Protein AF-A0A369XWG1-F1 (afdb_monomer_lite)

pLDDT: mean 73.15, std 18.39, range [36.03, 94.81]

Secondary structure (DSSP, 8-state):
--HHHHHHHHHHHHHHTT------------TTHHHHHHHHHHHHHHHHHHHHTT---EEEEETTEEEEE-TT-TT--TTSEEEEHHHHHHTTPEEPHHHHHGGG---

Structure (mmCIF, N/CA/C/O backbone):
data_AF-A0A369XWG1-F1
#
_entry.id   AF-A0A369XWG1-F1
#
loop_
_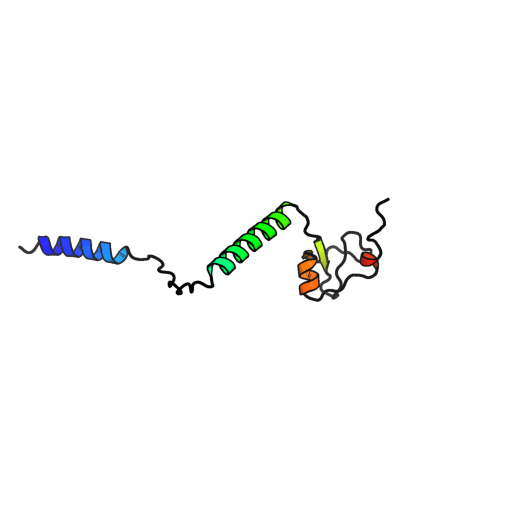atom_site.group_PDB
_atom_site.id
_atom_site.type_symbol
_atom_site.label_atom_id
_atom_site.label_alt_id
_atom_site.label_comp_id
_atom_site.label_asym_id
_atom_site.label_entity_id
_atom_site.label_seq_id
_atom_site.pdbx_PDB_ins_code
_atom_site.Cartn_x
_atom_site.Cartn_y
_atom_site.Cartn_z
_atom_site.occupancy
_atom_site.B_iso_or_equiv
_atom_site.auth_seq_id
_atom_site.auth_comp_id
_atom_site.auth_asym_id
_atom_site.auth_atom_id
_atom_site.pdbx_PDB_model_num
ATOM 1 N N . MET A 1 1 ? -21.267 61.486 47.392 1.00 60.47 1 MET A N 1
ATOM 2 C CA . MET A 1 1 ? -21.516 60.089 46.968 1.00 60.47 1 MET A CA 1
ATOM 3 C C . MET A 1 1 ? -21.301 59.917 45.457 1.00 60.47 1 MET A C 1
ATOM 5 O O . MET A 1 1 ? -22.227 59.562 44.748 1.00 60.47 1 MET A O 1
ATOM 9 N N . ILE A 1 2 ? -20.093 60.195 44.947 1.00 53.34 2 ILE A N 1
ATOM 10 C CA . ILE A 1 2 ? -19.758 60.097 43.503 1.00 53.34 2 ILE A CA 1
ATOM 11 C C . ILE A 1 2 ? -18.543 59.174 43.268 1.00 53.34 2 ILE A C 1
ATOM 13 O O . ILE A 1 2 ? -18.482 58.482 42.260 1.00 53.34 2 ILE A O 1
ATOM 17 N N . GLY A 1 3 ? -17.627 59.049 44.240 1.00 48.44 3 GLY A N 1
ATOM 18 C CA . GLY A 1 3 ? -16.430 58.198 44.118 1.00 48.44 3 GLY A CA 1
ATOM 19 C C . GLY A 1 3 ? -16.670 56.681 44.161 1.00 48.44 3 GLY A C 1
ATOM 20 O O . GLY A 1 3 ? -15.868 55.926 43.625 1.00 48.44 3 GLY A O 1
ATOM 21 N N . ILE A 1 4 ? -17.783 56.217 44.741 1.00 53.03 4 ILE A N 1
ATOM 22 C CA . ILE A 1 4 ? -18.102 54.777 44.820 1.00 53.03 4 ILE A CA 1
ATOM 23 C C . ILE A 1 4 ? -18.544 54.240 43.447 1.00 53.03 4 ILE A C 1
ATOM 25 O O . ILE A 1 4 ? -18.201 53.120 43.079 1.00 53.03 4 ILE A O 1
ATOM 29 N N . PHE A 1 5 ? -19.219 55.066 42.639 1.00 53.78 5 PHE A N 1
ATOM 30 C CA . PHE A 1 5 ? -19.683 54.680 41.304 1.00 53.78 5 PHE A CA 1
ATOM 31 C C . PHE A 1 5 ? -18.534 54.491 40.299 1.00 53.78 5 PHE A C 1
ATOM 33 O O . PHE A 1 5 ? -18.628 53.628 39.430 1.00 53.78 5 PHE A O 1
ATOM 40 N N . LEU A 1 6 ? -17.422 55.225 40.450 1.00 56.50 6 LEU A N 1
ATOM 41 C CA . LEU A 1 6 ? -16.242 55.071 39.588 1.00 56.50 6 LEU A CA 1
ATOM 42 C C . LEU A 1 6 ? -15.490 53.758 39.847 1.00 56.50 6 LEU A C 1
ATOM 44 O O . LEU A 1 6 ? -15.042 53.120 38.898 1.00 56.50 6 LEU A O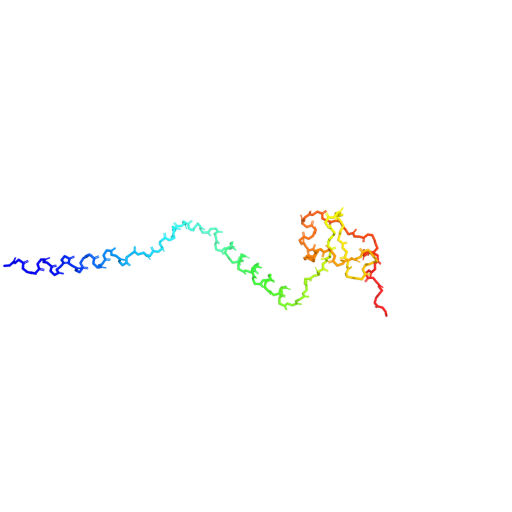 1
ATOM 48 N N . LEU A 1 7 ? -15.406 53.306 41.103 1.00 56.78 7 LEU A N 1
ATOM 49 C CA . LEU A 1 7 ? -14.774 52.024 41.439 1.00 56.78 7 LEU A CA 1
ATOM 50 C C . LEU A 1 7 ? -15.613 50.829 40.970 1.00 56.78 7 LEU A C 1
ATOM 52 O O . LEU A 1 7 ? -15.062 49.866 40.443 1.00 56.78 7 LEU A O 1
ATOM 56 N N . ILE A 1 8 ? -16.943 50.917 41.082 1.00 59.09 8 ILE A N 1
ATOM 57 C CA . ILE A 1 8 ? -17.855 49.894 40.547 1.00 59.09 8 ILE A CA 1
ATOM 58 C C . ILE A 1 8 ? -17.719 49.812 39.018 1.00 59.09 8 ILE A C 1
ATOM 60 O O . ILE A 1 8 ? -17.622 48.715 38.472 1.00 59.09 8 ILE A O 1
ATOM 64 N N . GLY A 1 9 ? -17.626 50.958 38.333 1.00 57.47 9 GLY A N 1
ATOM 65 C CA . GLY A 1 9 ? -17.425 51.013 36.882 1.00 57.47 9 GLY A CA 1
ATOM 66 C C . GLY A 1 9 ? -16.158 50.291 36.411 1.00 57.47 9 GLY A C 1
ATOM 67 O O . GLY A 1 9 ? -16.216 49.508 35.466 1.00 57.47 9 GLY A O 1
ATOM 68 N N . VAL A 1 10 ? -15.024 50.480 37.096 1.00 60.41 10 VAL A N 1
ATOM 69 C CA . VAL A 1 10 ? -13.747 49.833 36.728 1.00 60.41 10 VAL A CA 1
ATOM 70 C C . VAL A 1 10 ? -13.786 48.315 36.955 1.00 60.41 10 VAL A C 1
ATOM 72 O O . VAL A 1 10 ? -13.262 47.560 36.136 1.00 60.41 10 VAL A O 1
ATOM 75 N N . VAL A 1 11 ? -14.458 47.845 38.012 1.00 59.75 11 VAL A N 1
ATOM 76 C CA . VAL A 1 11 ? -14.626 46.403 38.277 1.00 59.75 11 VAL A CA 1
ATOM 77 C C . VAL A 1 11 ? -15.528 45.746 37.229 1.00 59.75 11 VAL A C 1
ATOM 79 O O . VAL A 1 11 ? -15.212 44.653 36.763 1.00 59.75 11 VAL A O 1
ATOM 82 N N . VAL A 1 12 ? -16.599 46.420 36.792 1.00 60.06 12 VAL A N 1
ATOM 83 C CA . VAL A 1 12 ? -17.483 45.923 35.722 1.00 60.06 12 VAL A CA 1
ATOM 84 C C . VAL A 1 12 ? -16.744 45.852 34.382 1.00 60.06 12 VAL A C 1
ATOM 86 O O . VAL A 1 12 ? -16.845 44.843 33.690 1.00 60.06 12 VAL A O 1
ATOM 89 N N . VAL A 1 13 ? -15.935 46.858 34.032 1.00 60.00 13 VAL A N 1
ATOM 90 C CA . VAL A 1 13 ? -15.131 46.844 32.792 1.00 60.00 13 VAL A CA 1
ATOM 91 C C . VAL A 1 13 ? -14.092 45.712 32.798 1.00 60.00 13 VAL A C 1
ATOM 93 O O . VAL A 1 13 ? -13.923 45.032 31.788 1.00 60.00 13 VAL A O 1
ATOM 96 N N . LEU A 1 14 ? -13.444 45.445 33.938 1.00 58.56 14 LEU A N 1
ATOM 97 C CA . LEU A 1 14 ? -12.526 44.307 34.080 1.00 58.56 14 LEU A CA 1
ATOM 98 C C . LEU A 1 14 ? -13.250 42.951 34.020 1.00 58.56 14 LEU A C 1
ATOM 100 O O . LEU A 1 14 ? -12.690 41.983 33.503 1.00 58.56 14 LEU A O 1
ATOM 104 N N . PHE A 1 15 ? -14.490 42.879 34.512 1.00 59.59 15 PHE A N 1
ATOM 105 C CA . PHE A 1 15 ? -15.319 41.675 34.445 1.00 59.59 15 PHE A CA 1
ATOM 106 C C . PHE A 1 15 ? -15.772 41.368 33.005 1.00 59.59 15 PHE A C 1
ATOM 108 O O . PHE A 1 15 ? -15.739 40.210 32.594 1.00 59.59 15 PHE A O 1
ATOM 115 N N . LEU A 1 16 ? -16.088 42.392 32.199 1.00 59.91 16 LEU A N 1
ATOM 116 C CA . LEU A 1 16 ? -16.504 42.230 30.796 1.00 59.91 16 LEU A CA 1
ATOM 117 C C . LEU A 1 16 ? -15.374 41.791 29.849 1.00 59.91 16 LEU A C 1
ATOM 119 O O . LEU A 1 16 ? -15.646 41.161 28.832 1.00 59.91 16 LEU A O 1
ATOM 123 N N . LEU A 1 17 ? -14.104 42.057 30.174 1.00 55.53 17 LEU A N 1
ATOM 124 C CA . LEU A 1 17 ? -12.968 41.553 29.385 1.00 55.53 17 LEU A CA 1
ATOM 125 C C . LEU A 1 17 ? -12.603 40.089 29.708 1.00 55.53 17 LEU A C 1
ATOM 127 O O . LEU A 1 17 ? -11.775 39.495 29.017 1.00 55.53 17 LEU A O 1
ATOM 131 N N . LYS A 1 18 ? -13.191 39.486 30.755 1.00 50.53 18 LYS A N 1
ATOM 132 C CA . LYS A 1 18 ? -12.827 38.144 31.248 1.00 50.53 18 LYS A CA 1
ATOM 133 C C . LYS A 1 18 ? -13.617 36.998 30.596 1.00 50.53 18 LYS A C 1
ATOM 135 O O . LYS A 1 18 ? -13.310 35.837 30.863 1.00 50.53 18 LYS A O 1
ATOM 140 N N . GLU A 1 19 ? -14.572 37.269 29.708 1.00 50.81 19 GLU A N 1
ATOM 141 C CA . GLU A 1 19 ? -15.334 36.226 29.005 1.00 50.81 19 GLU A CA 1
ATOM 142 C C . GLU A 1 19 ? -14.925 36.073 27.531 1.00 50.81 19 GLU A C 1
ATOM 144 O O . GLU A 1 19 ? -15.695 36.316 26.612 1.00 50.81 19 GLU A O 1
ATOM 149 N N . SER A 1 20 ? -13.718 35.549 27.306 1.00 45.03 20 SER A N 1
ATOM 150 C CA . SER A 1 20 ? -13.450 34.687 26.147 1.00 45.03 20 SER A CA 1
ATOM 151 C C . SER A 1 20 ? -13.402 33.243 26.644 1.00 45.03 20 SER A C 1
ATOM 153 O O . SER A 1 20 ? -12.358 32.596 26.711 1.00 45.03 20 SER A O 1
ATOM 155 N N . LYS A 1 21 ? -14.553 32.748 27.111 1.00 37.41 21 LYS A N 1
ATOM 156 C CA . LYS A 1 21 ? -14.793 31.308 27.144 1.00 37.41 21 LYS A CA 1
ATOM 157 C C . LYS A 1 21 ? -15.348 30.951 25.779 1.00 37.41 21 LYS A C 1
ATOM 159 O O . LYS A 1 21 ? -16.449 31.368 25.433 1.00 37.41 21 LYS A O 1
ATOM 164 N N . THR A 1 22 ? -14.580 30.164 25.041 1.00 47.81 22 THR A N 1
ATOM 165 C CA . THR A 1 22 ? -15.059 29.323 23.949 1.00 47.81 22 THR A CA 1
ATOM 166 C C . THR A 1 22 ? -16.276 28.537 24.440 1.00 47.81 22 THR A C 1
ATOM 168 O O . THR A 1 22 ? -16.154 27.502 25.095 1.00 47.81 22 THR A O 1
ATOM 171 N N . LYS A 1 23 ? -17.469 29.073 24.186 1.00 38.59 23 LYS A N 1
ATOM 172 C CA . LYS A 1 23 ? -18.705 28.301 24.170 1.00 38.59 23 LYS A CA 1
ATOM 173 C C . LYS A 1 23 ? -18.789 27.727 22.765 1.00 38.59 23 LYS A C 1
ATOM 175 O O . LYS A 1 23 ? -19.456 28.275 21.892 1.00 38.59 23 LYS A O 1
ATOM 180 N N . ASP A 1 24 ? -18.014 26.662 22.562 1.00 43.78 24 ASP A N 1
ATOM 181 C CA . ASP A 1 24 ? -18.322 25.672 21.542 1.00 43.78 24 ASP A CA 1
ATOM 182 C C . ASP A 1 24 ? -19.805 25.340 21.688 1.00 43.78 24 ASP A C 1
ATOM 184 O O . ASP A 1 24 ? -20.290 25.037 22.783 1.00 43.78 24 ASP A O 1
ATOM 188 N N . SER A 1 25 ? -20.539 25.542 20.600 1.00 41.31 25 SER A N 1
ATOM 189 C CA . SER A 1 25 ? -21.978 25.352 20.564 1.00 41.31 25 SER A CA 1
ATOM 190 C C . SER A 1 25 ? -22.295 23.912 20.941 1.00 41.31 25 SER A C 1
ATOM 192 O O . SER A 1 25 ? -21.819 22.962 20.327 1.00 41.31 25 SER A O 1
ATOM 194 N N . HIS A 1 26 ? -23.081 23.792 22.002 1.00 36.03 26 HIS A N 1
ATOM 195 C CA . HIS A 1 26 ? -23.717 22.576 22.461 1.00 36.03 26 HIS A CA 1
ATOM 196 C C . HIS A 1 26 ? -24.701 22.124 21.371 1.00 36.03 26 HIS A C 1
ATOM 198 O O . HIS A 1 26 ? -25.822 22.624 21.294 1.00 36.03 26 HIS A O 1
ATOM 204 N N . GLU A 1 27 ? -24.244 21.241 20.482 1.00 42.03 27 GLU A N 1
ATOM 205 C CA . GLU A 1 27 ? -25.110 20.425 19.633 1.00 42.03 27 GLU A CA 1
ATOM 206 C C . GLU A 1 27 ? -25.783 19.394 20.545 1.00 42.03 27 GLU A C 1
ATOM 208 O O . GLU A 1 27 ? -25.118 18.677 21.296 1.00 42.03 27 GLU A O 1
ATOM 213 N N . ILE A 1 28 ? -27.115 19.432 20.551 1.00 42.03 28 ILE A N 1
ATOM 214 C CA . ILE A 1 28 ? -27.994 18.578 21.345 1.00 42.03 28 ILE A CA 1
ATOM 215 C C . ILE A 1 28 ? -27.678 17.125 20.995 1.00 42.03 28 ILE A C 1
ATOM 217 O O . ILE A 1 28 ? -27.791 16.722 19.842 1.00 42.03 28 ILE A O 1
ATOM 221 N N . ILE A 1 29 ? -27.232 16.377 22.000 1.00 47.66 29 ILE A N 1
ATOM 222 C CA . ILE A 1 29 ? -26.891 14.965 21.884 1.00 47.66 29 ILE A CA 1
ATOM 223 C C . ILE A 1 29 ? -28.201 14.190 22.030 1.00 47.66 29 ILE A C 1
ATOM 225 O O . ILE A 1 29 ? -28.750 14.105 23.132 1.00 47.66 29 ILE A O 1
ATOM 229 N N . ASP A 1 30 ? -28.724 13.684 20.917 1.00 52.34 30 ASP A N 1
ATOM 230 C CA . ASP A 1 30 ? -29.861 12.775 20.924 1.00 52.34 30 ASP A CA 1
ATOM 231 C C . ASP A 1 30 ? -29.376 11.413 21.448 1.00 52.34 30 ASP A C 1
ATOM 233 O O . ASP A 1 30 ? -28.288 10.931 21.145 1.00 52.34 30 ASP A O 1
ATOM 237 N N . GLU A 1 31 ? -30.197 10.739 22.244 1.00 57.16 31 GLU A N 1
ATOM 238 C CA . GLU A 1 31 ? -29.902 9.503 22.997 1.00 57.16 31 GLU A CA 1
ATOM 239 C C . GLU A 1 31 ? -29.423 8.296 22.138 1.00 57.16 31 GLU A C 1
ATOM 241 O O . GLU A 1 31 ? -29.066 7.233 22.644 1.00 57.16 31 GLU A O 1
ATOM 246 N N . LYS A 1 32 ? -29.346 8.458 20.812 1.00 51.31 32 LYS A N 1
ATOM 247 C CA . LYS A 1 32 ? -28.769 7.517 19.838 1.00 51.31 32 LYS A CA 1
ATOM 248 C C . LYS A 1 32 ? -27.233 7.596 19.740 1.00 51.31 32 LYS A C 1
ATOM 250 O O . LYS A 1 32 ? -26.605 6.759 19.082 1.00 51.31 32 LYS A O 1
ATOM 255 N N . ASP A 1 33 ? -26.632 8.573 20.412 1.00 55.22 33 ASP A N 1
ATOM 256 C CA . ASP A 1 33 ? -25.255 9.012 20.196 1.00 55.2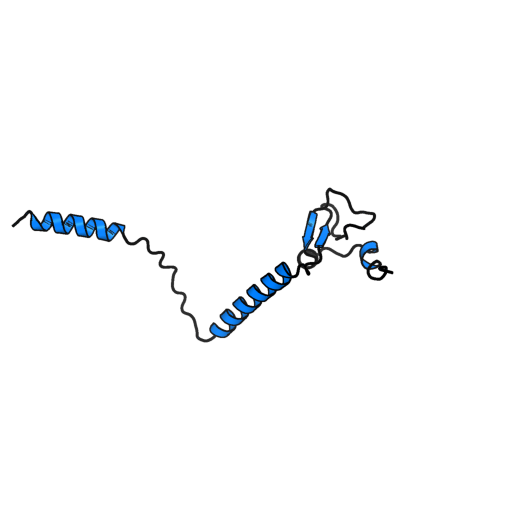2 33 ASP A CA 1
ATOM 257 C C . ASP A 1 33 ? -24.219 8.382 21.144 1.00 55.22 33 ASP A C 1
ATOM 259 O O . ASP A 1 33 ? -23.036 8.319 20.802 1.00 55.22 33 ASP A O 1
ATOM 263 N N . GLU A 1 34 ? -24.607 7.818 22.295 1.00 60.44 34 GLU A N 1
ATOM 264 C CA . GLU A 1 34 ? -23.641 7.205 23.230 1.00 60.44 34 GLU A CA 1
ATOM 265 C C . GLU A 1 34 ? -22.933 5.975 22.638 1.00 60.44 34 GLU A C 1
ATOM 267 O O . GLU A 1 34 ? -21.716 5.800 22.786 1.00 60.44 34 GLU A O 1
ATOM 272 N N . ALA A 1 35 ? -23.666 5.136 21.901 1.00 62.25 35 ALA A N 1
ATOM 273 C CA . ALA A 1 35 ? -23.090 3.986 21.206 1.00 62.25 35 ALA A CA 1
ATOM 274 C C . ALA A 1 35 ? -22.126 4.428 20.089 1.00 62.25 35 ALA A C 1
ATOM 276 O O . ALA A 1 35 ? -21.070 3.819 19.895 1.00 62.25 35 ALA A O 1
ATOM 277 N N . ALA A 1 36 ? -22.443 5.519 19.386 1.00 64.38 36 ALA A N 1
ATOM 278 C CA . ALA A 1 36 ? -21.589 6.092 18.350 1.00 64.38 36 ALA A CA 1
ATOM 279 C C . ALA A 1 36 ? -20.302 6.700 18.940 1.00 64.38 36 ALA A C 1
ATOM 281 O O . ALA A 1 36 ? -19.210 6.487 18.402 1.00 64.38 36 ALA A O 1
ATOM 282 N N . ILE A 1 37 ? -20.397 7.375 20.090 1.00 70.12 37 ILE A N 1
ATOM 283 C CA . ILE A 1 37 ? -19.253 7.930 20.828 1.00 70.12 37 ILE A CA 1
ATOM 284 C C . ILE A 1 37 ? -18.336 6.808 21.334 1.00 70.12 37 ILE A C 1
ATOM 286 O O . ILE A 1 37 ? -17.113 6.870 21.147 1.00 70.12 37 ILE A O 1
ATOM 290 N N . LYS A 1 38 ? -18.908 5.737 21.900 1.00 76.56 38 LYS A N 1
ATOM 291 C CA . LYS A 1 38 ? -18.159 4.552 22.343 1.00 76.56 38 LYS A CA 1
ATOM 292 C C . LYS A 1 38 ? -17.438 3.874 21.175 1.00 76.56 38 LYS A C 1
ATOM 294 O O . LYS A 1 38 ? -16.239 3.605 21.268 1.00 76.56 38 LYS A O 1
ATOM 299 N N . ASN A 1 39 ? -18.122 3.683 20.047 1.00 78.56 39 ASN A N 1
ATOM 300 C CA . ASN A 1 39 ? -17.535 3.099 18.838 1.00 78.56 39 ASN A CA 1
ATOM 301 C C . ASN A 1 39 ? -16.406 3.967 18.256 1.00 78.56 39 ASN A C 1
ATOM 303 O O . ASN A 1 39 ? -15.369 3.441 17.848 1.00 78.56 39 ASN A O 1
ATOM 307 N N . LYS A 1 40 ? -16.543 5.299 18.286 1.00 79.50 40 LYS A N 1
ATOM 308 C CA . LYS A 1 40 ? -15.494 6.239 17.857 1.00 79.50 40 LYS A CA 1
ATOM 309 C C . LYS A 1 40 ? -14.252 6.176 18.755 1.00 79.50 40 LYS A C 1
ATOM 311 O O . LYS A 1 40 ? -13.136 6.282 18.246 1.00 79.50 40 LYS A O 1
ATOM 316 N N . LYS A 1 41 ? -14.418 5.983 20.071 1.00 84.50 41 LYS A N 1
ATOM 317 C CA . LYS A 1 41 ? -13.302 5.816 21.021 1.00 84.50 41 LYS A CA 1
ATOM 318 C C . LYS A 1 41 ? -12.559 4.495 20.799 1.00 84.50 41 LYS A C 1
ATOM 320 O O . LYS A 1 41 ? -11.338 4.511 20.665 1.00 84.50 41 LYS A O 1
ATOM 325 N N . ILE A 1 42 ? -13.296 3.392 20.652 1.00 83.75 42 ILE A N 1
ATOM 326 C CA . ILE A 1 42 ? -12.735 2.061 20.362 1.00 83.75 42 ILE A CA 1
ATOM 327 C C . ILE A 1 42 ? -11.961 2.071 19.034 1.00 83.75 42 ILE A C 1
ATOM 329 O O . ILE A 1 42 ? -10.865 1.519 18.951 1.00 83.75 42 ILE A O 1
ATOM 333 N N . LEU A 1 43 ? -12.482 2.748 18.001 1.00 82.75 43 LEU A N 1
ATOM 334 C CA . LEU A 1 43 ? -11.793 2.896 16.715 1.00 82.75 43 LEU A CA 1
ATOM 335 C C . LEU A 1 43 ? -10.459 3.647 16.861 1.00 82.75 43 LEU A C 1
ATOM 337 O O . LEU A 1 43 ? -9.456 3.230 16.283 1.00 82.75 43 LEU A O 1
ATOM 341 N N . LYS A 1 44 ? -10.425 4.726 17.654 1.00 82.88 44 LYS A N 1
ATOM 342 C CA . LYS A 1 44 ? -9.196 5.492 17.915 1.00 82.88 44 LYS A CA 1
ATOM 343 C C . LYS A 1 44 ? -8.156 4.674 18.682 1.00 82.88 44 LYS A C 1
ATOM 345 O O . LYS A 1 44 ? -6.992 4.686 18.293 1.00 82.88 44 LYS A O 1
ATOM 350 N N . GLU A 1 45 ? -8.562 3.949 19.724 1.00 83.69 45 GLU A N 1
ATOM 351 C CA . GLU A 1 45 ? -7.664 3.082 20.502 1.00 83.69 45 GLU A CA 1
ATOM 352 C C . GLU A 1 45 ? -7.113 1.928 19.656 1.00 83.69 45 GLU A C 1
ATOM 354 O O . GLU A 1 45 ? -5.918 1.645 19.717 1.00 83.69 45 GLU A O 1
ATOM 359 N N . LYS A 1 46 ? -7.938 1.312 18.798 1.00 79.56 46 LYS A N 1
ATOM 360 C CA . LYS A 1 46 ? -7.489 0.261 17.874 1.00 79.56 46 LYS A CA 1
ATOM 361 C C . LYS A 1 46 ? -6.452 0.782 16.879 1.00 79.56 46 LYS A C 1
ATOM 363 O O . LYS A 1 46 ? -5.391 0.182 16.758 1.00 79.56 46 LYS A O 1
ATOM 368 N N . ILE A 1 47 ? -6.706 1.933 16.251 1.00 82.00 47 ILE A N 1
ATOM 369 C CA . ILE A 1 47 ? -5.749 2.578 15.335 1.00 82.00 47 ILE A CA 1
ATOM 370 C C . ILE A 1 47 ? -4.430 2.889 16.055 1.00 82.00 47 ILE A C 1
ATOM 372 O O . ILE A 1 47 ? -3.360 2.620 15.516 1.00 82.00 47 ILE A O 1
ATOM 376 N N . GLN A 1 48 ? -4.488 3.421 17.280 1.00 80.12 48 GLN A N 1
ATOM 377 C CA . GLN A 1 48 ? -3.292 3.691 18.084 1.00 80.12 48 GLN A CA 1
ATOM 378 C C . GLN A 1 48 ? -2.517 2.414 18.422 1.00 80.12 48 GLN A C 1
ATOM 380 O O . GLN A 1 48 ? -1.288 2.426 18.407 1.00 80.12 48 GLN A O 1
ATOM 385 N N . ASN A 1 49 ? -3.211 1.310 18.693 1.00 80.44 49 ASN A N 1
ATOM 386 C CA . ASN A 1 49 ? -2.577 0.032 18.989 1.00 80.44 49 ASN A CA 1
ATOM 387 C C . ASN A 1 49 ? -1.975 -0.608 17.723 1.00 80.44 49 ASN A C 1
ATOM 389 O O . ASN A 1 49 ? -0.854 -1.105 17.765 1.00 80.44 49 ASN A O 1
ATOM 393 N N . ASP A 1 50 ? -2.650 -0.515 16.575 1.00 78.56 50 ASP A N 1
ATOM 394 C CA . ASP A 1 50 ? -2.139 -0.970 15.272 1.00 78.56 50 ASP A CA 1
ATOM 395 C C . ASP A 1 50 ? -0.893 -0.167 14.839 1.00 78.56 50 ASP A C 1
ATOM 397 O O . ASP A 1 50 ? 0.082 -0.740 14.344 1.00 78.56 50 ASP A O 1
ATOM 401 N N . LEU A 1 51 ? -0.883 1.147 15.111 1.00 71.62 51 LEU A N 1
ATOM 402 C CA . LEU A 1 51 ? 0.288 2.024 14.976 1.00 71.62 51 LEU A CA 1
ATOM 403 C C . LEU A 1 51 ? 1.428 1.604 15.921 1.00 71.62 51 LEU A C 1
ATOM 405 O O . LEU A 1 51 ? 2.576 1.505 15.489 1.00 71.62 51 LEU A O 1
ATOM 409 N N . LYS A 1 52 ? 1.125 1.345 17.201 1.00 72.50 52 LYS A N 1
ATOM 410 C CA . LYS A 1 52 ? 2.112 0.998 18.240 1.00 72.50 52 LYS A CA 1
ATOM 411 C C . LYS A 1 52 ? 2.738 -0.382 18.027 1.00 72.50 52 LYS A C 1
ATOM 413 O O . LYS A 1 52 ? 3.928 -0.552 18.265 1.00 72.50 52 LYS A O 1
ATOM 418 N N . ASN A 1 53 ? 1.964 -1.344 17.530 1.00 72.75 53 ASN A N 1
ATOM 419 C CA . ASN A 1 53 ? 2.421 -2.712 17.280 1.00 72.75 53 ASN A CA 1
ATOM 420 C C . ASN A 1 53 ? 3.147 -2.868 15.933 1.00 72.75 53 ASN A C 1
ATOM 422 O O . ASN A 1 53 ? 3.459 -3.990 15.542 1.00 72.75 53 ASN A O 1
ATOM 426 N N . ASN A 1 54 ? 3.417 -1.761 15.222 1.00 62.06 54 ASN A N 1
ATOM 427 C CA . ASN A 1 54 ? 4.178 -1.715 13.967 1.00 62.06 54 ASN A CA 1
ATOM 428 C C . ASN A 1 54 ? 3.700 -2.747 12.926 1.00 62.06 54 ASN A C 1
ATOM 430 O O . ASN A 1 54 ? 4.479 -3.272 12.134 1.00 62.06 54 ASN A O 1
ATOM 434 N N . LYS A 1 55 ? 2.393 -3.035 12.931 1.00 65.69 55 LYS A N 1
ATOM 435 C CA . LYS A 1 55 ? 1.727 -3.954 11.999 1.00 65.69 55 LYS A CA 1
ATOM 436 C C . LYS A 1 55 ? 1.114 -3.186 10.828 1.00 65.69 55 LYS A C 1
ATOM 438 O O . LYS A 1 55 ? 0.081 -3.563 10.285 1.00 65.69 55 LYS A O 1
ATOM 443 N N . ILE A 1 56 ? 1.723 -2.060 10.472 1.00 72.12 56 ILE A N 1
ATOM 444 C CA . ILE A 1 56 ? 1.342 -1.294 9.294 1.00 72.12 56 ILE A CA 1
ATOM 445 C C . ILE A 1 56 ? 2.313 -1.692 8.197 1.00 72.12 56 ILE A C 1
ATOM 447 O O . ILE A 1 56 ? 3.454 -1.231 8.170 1.00 72.12 56 ILE A O 1
ATOM 451 N N . ASP A 1 57 ? 1.850 -2.557 7.299 1.00 83.31 57 ASP A N 1
ATOM 452 C CA . ASP A 1 57 ? 2.604 -2.923 6.107 1.00 83.31 57 ASP A CA 1
ATOM 453 C C . ASP A 1 57 ? 2.875 -1.658 5.286 1.00 83.31 57 ASP A C 1
ATOM 455 O O . ASP A 1 57 ? 1.949 -0.986 4.819 1.00 83.31 57 ASP A O 1
ATOM 459 N N . ARG A 1 58 ? 4.152 -1.308 5.130 1.00 90.56 58 ARG A N 1
ATOM 460 C CA . ARG A 1 58 ? 4.580 -0.143 4.349 1.00 90.56 58 ARG A CA 1
ATOM 461 C C . ARG A 1 58 ? 4.899 -0.559 2.923 1.00 90.56 58 ARG A C 1
ATOM 463 O O . ARG A 1 58 ? 5.592 -1.552 2.694 1.00 90.56 58 ARG A O 1
ATOM 470 N N . VAL A 1 59 ? 4.403 0.215 1.966 1.00 93.31 59 VAL A N 1
ATOM 471 C CA . VAL A 1 59 ? 4.631 0.010 0.535 1.00 93.31 59 VAL A CA 1
ATOM 472 C C . VAL A 1 59 ? 5.151 1.284 -0.112 1.00 93.31 59 VAL A C 1
ATOM 474 O O . VAL A 1 59 ? 5.036 2.373 0.437 1.00 93.31 59 VAL A O 1
ATOM 477 N N . PHE A 1 60 ? 5.728 1.136 -1.295 1.00 94.81 60 PHE A N 1
ATOM 478 C CA . PHE A 1 60 ? 6.337 2.218 -2.055 1.00 94.81 60 PHE A CA 1
ATOM 479 C C . PHE A 1 60 ? 5.590 2.386 -3.368 1.00 94.81 60 PHE A C 1
ATOM 481 O O . PHE A 1 60 ? 5.432 1.417 -4.113 1.00 94.81 60 PHE A O 1
ATOM 488 N N . VAL A 1 61 ? 5.125 3.595 -3.654 1.00 94.75 61 VAL A N 1
ATOM 489 C CA . VAL A 1 61 ? 4.454 3.922 -4.917 1.00 94.75 61 VAL A CA 1
ATOM 490 C C . VAL A 1 61 ? 5.340 4.812 -5.770 1.00 94.75 61 VAL A C 1
ATOM 492 O O . VAL A 1 61 ? 6.073 5.662 -5.265 1.00 94.75 61 VAL A O 1
ATOM 495 N N . SER A 1 62 ? 5.280 4.605 -7.081 1.00 92.69 62 SER A N 1
ATOM 496 C CA . SER A 1 62 ? 5.939 5.490 -8.039 1.00 92.69 62 SER A CA 1
ATOM 497 C C . SER A 1 62 ? 5.000 6.635 -8.423 1.00 92.69 62 SER A C 1
ATOM 499 O O . SER A 1 62 ? 3.827 6.363 -8.672 1.00 92.69 62 SER A O 1
ATOM 501 N N . PRO A 1 63 ? 5.488 7.875 -8.591 1.00 86.62 63 PRO A N 1
ATOM 502 C CA . PRO A 1 63 ? 4.661 8.979 -9.087 1.00 86.62 63 PRO A CA 1
ATOM 503 C C . PRO A 1 63 ? 4.119 8.735 -10.506 1.00 86.62 63 PRO A C 1
ATOM 505 O O . PRO A 1 63 ? 3.078 9.268 -10.874 1.00 86.62 63 PRO A O 1
ATOM 508 N N . HIS A 1 64 ? 4.802 7.909 -11.303 1.00 86.94 64 HIS A N 1
ATOM 509 C CA . HIS A 1 64 ? 4.435 7.641 -12.697 1.00 86.94 64 HIS A CA 1
ATOM 510 C C . HIS A 1 64 ? 3.620 6.358 -12.886 1.00 86.94 64 HIS A C 1
ATOM 512 O O . HIS A 1 64 ? 3.177 6.071 -13.996 1.00 86.94 64 HIS A O 1
ATOM 518 N N . SER A 1 65 ? 3.444 5.546 -11.841 1.00 88.38 65 SER A N 1
ATOM 519 C CA . SER A 1 65 ? 2.754 4.263 -11.959 1.00 88.38 65 SER A CA 1
ATOM 520 C C . SER A 1 65 ? 1.726 4.095 -10.856 1.00 88.38 65 SER A C 1
ATOM 522 O O . SER A 1 65 ? 2.041 4.267 -9.684 1.00 88.38 65 SER A O 1
ATOM 524 N N . GLN A 1 66 ? 0.543 3.602 -11.203 1.00 92.25 66 GLN A N 1
ATOM 525 C CA . GLN A 1 66 ? -0.493 3.245 -10.230 1.00 92.25 66 GLN A CA 1
ATOM 526 C C . GLN A 1 66 ? -0.188 1.927 -9.496 1.00 92.25 66 GLN A C 1
ATOM 528 O O . GLN A 1 66 ? -1.095 1.245 -9.033 1.00 92.25 66 GLN A O 1
ATOM 533 N N . LYS A 1 67 ? 1.084 1.521 -9.409 1.00 93.75 67 LYS A N 1
ATOM 534 C CA . LYS A 1 67 ? 1.509 0.281 -8.758 1.00 93.75 67 LYS A CA 1
ATOM 535 C C . LYS A 1 67 ? 2.190 0.573 -7.430 1.00 93.75 67 LYS A C 1
ATOM 537 O O . LYS A 1 67 ? 3.001 1.493 -7.336 1.00 93.75 67 LYS A O 1
ATOM 542 N N . TYR A 1 68 ? 1.907 -0.261 -6.434 1.00 94.44 68 TYR A N 1
ATOM 543 C CA . TYR A 1 68 ? 2.666 -0.291 -5.189 1.00 94.44 68 TYR A CA 1
ATOM 544 C C . TYR A 1 68 ? 3.647 -1.469 -5.158 1.00 94.44 68 TYR A C 1
ATOM 546 O O . TYR A 1 68 ? 3.399 -2.557 -5.694 1.00 94.44 68 TYR A O 1
ATOM 554 N N . HIS A 1 69 ? 4.785 -1.238 -4.513 1.00 93.12 69 HIS A N 1
ATOM 555 C CA . HIS A 1 69 ? 5.951 -2.107 -4.480 1.00 93.12 69 HIS A CA 1
ATOM 556 C C . HIS A 1 69 ? 6.419 -2.339 -3.039 1.00 93.12 69 HIS A C 1
ATOM 558 O O . HIS A 1 69 ? 6.192 -1.521 -2.151 1.00 93.12 69 HIS A O 1
ATOM 564 N N . ASN A 1 70 ? 7.137 -3.437 -2.816 1.00 91.19 70 ASN A N 1
ATOM 565 C CA . ASN A 1 70 ? 7.898 -3.654 -1.582 1.00 91.19 70 ASN A CA 1
ATOM 566 C C . ASN A 1 70 ? 9.315 -3.082 -1.744 1.00 91.19 70 ASN A C 1
ATOM 568 O O . ASN A 1 70 ? 9.825 -3.022 -2.864 1.00 91.19 70 ASN A O 1
ATOM 572 N N . LYS A 1 71 ? 10.011 -2.798 -0.634 1.00 88.94 71 LYS A N 1
ATOM 573 C CA . LYS A 1 71 ? 11.408 -2.307 -0.646 1.00 88.94 71 LYS A CA 1
ATOM 574 C C . LYS A 1 71 ? 12.386 -3.223 -1.403 1.00 88.94 71 LYS A C 1
ATOM 576 O O . LYS A 1 71 ? 13.381 -2.765 -1.941 1.00 88.94 71 LYS A O 1
ATOM 581 N N . LYS A 1 72 ? 12.090 -4.529 -1.465 1.00 88.81 72 LYS A N 1
ATOM 582 C CA . LYS A 1 72 ? 12.881 -5.551 -2.182 1.00 88.81 72 LYS A CA 1
ATOM 583 C C . LYS A 1 72 ? 12.473 -5.732 -3.659 1.00 88.81 72 LYS A C 1
ATOM 585 O O . LYS A 1 72 ? 12.860 -6.717 -4.291 1.00 88.81 72 LYS A O 1
ATOM 590 N N . CYS A 1 73 ? 11.611 -4.873 -4.209 1.00 91.00 73 CYS A N 1
ATOM 591 C CA . CYS A 1 73 ? 11.199 -4.974 -5.608 1.00 91.00 73 CYS A CA 1
ATOM 592 C C . CYS A 1 7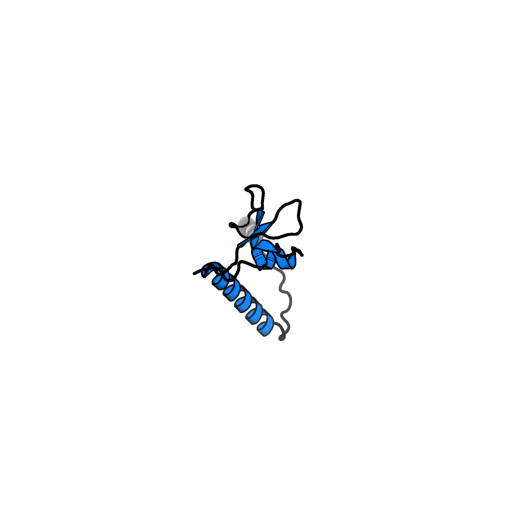3 ? 12.359 -4.623 -6.545 1.00 91.00 73 CYS A C 1
ATOM 594 O O . CYS A 1 73 ? 13.076 -3.663 -6.302 1.00 91.00 73 CYS A O 1
ATOM 596 N N . ARG A 1 74 ? 12.483 -5.330 -7.675 1.00 91.25 74 ARG A N 1
ATOM 597 C CA . ARG A 1 74 ? 13.462 -4.996 -8.725 1.00 91.25 74 ARG A CA 1
ATOM 598 C C . ARG A 1 74 ? 13.274 -3.581 -9.288 1.00 91.25 74 ARG A C 1
ATOM 600 O O . ARG A 1 74 ? 14.241 -2.967 -9.712 1.00 91.25 74 ARG A O 1
ATOM 607 N N . TYR A 1 75 ? 12.035 -3.094 -9.312 1.00 89.19 75 TYR A N 1
ATOM 608 C CA . TYR A 1 75 ? 11.688 -1.767 -9.827 1.00 89.19 75 TYR A CA 1
ATOM 609 C C . TYR A 1 75 ? 11.675 -0.681 -8.748 1.00 89.19 75 TYR A C 1
ATOM 611 O O . TYR A 1 75 ? 11.351 0.459 -9.062 1.00 89.19 75 TYR A O 1
ATOM 619 N N . TYR A 1 76 ? 11.980 -1.019 -7.491 1.00 91.12 76 TYR A N 1
ATOM 620 C CA . TYR A 1 76 ? 12.065 -0.028 -6.425 1.00 91.12 76 TYR A CA 1
ATOM 621 C C . TYR A 1 76 ? 13.211 0.952 -6.707 1.00 91.12 76 TYR A C 1
ATOM 623 O O . TYR A 1 76 ? 14.313 0.539 -7.068 1.00 91.12 76 TYR A O 1
ATOM 631 N N . ASN A 1 77 ? 12.950 2.244 -6.517 1.00 89.75 77 ASN A N 1
ATOM 632 C CA . ASN A 1 77 ? 13.960 3.292 -6.577 1.00 89.75 77 ASN A CA 1
ATOM 633 C C . ASN A 1 77 ? 13.729 4.321 -5.457 1.00 89.75 77 ASN A C 1
ATOM 635 O O . ASN A 1 77 ? 12.658 4.374 -4.852 1.00 89.75 77 ASN A O 1
ATOM 639 N N . ASN A 1 78 ? 14.729 5.166 -5.202 1.00 89.00 78 ASN A N 1
ATOM 640 C CA . ASN A 1 78 ? 14.683 6.146 -4.110 1.00 89.00 78 ASN A CA 1
ATOM 641 C C . ASN A 1 78 ? 13.744 7.337 -4.380 1.00 89.00 78 ASN A C 1
ATOM 643 O O . ASN A 1 78 ? 13.565 8.173 -3.504 1.00 89.00 78 ASN A O 1
ATOM 647 N N . THR A 1 79 ? 13.151 7.425 -5.574 1.00 91.31 79 THR A N 1
ATOM 648 C CA . THR A 1 79 ? 12.159 8.461 -5.915 1.00 91.31 79 THR A CA 1
ATOM 649 C C . THR A 1 79 ? 10.728 8.057 -5.553 1.00 91.31 79 THR A C 1
ATOM 651 O O . THR A 1 79 ? 9.809 8.856 -5.705 1.00 91.31 79 THR A O 1
ATOM 654 N N . MET A 1 80 ? 10.517 6.816 -5.102 1.00 93.62 80 MET A N 1
ATOM 655 C CA . MET A 1 80 ? 9.201 6.339 -4.685 1.00 93.62 80 MET A CA 1
ATOM 656 C C . MET A 1 80 ? 8.793 6.915 -3.332 1.00 93.62 80 MET A C 1
ATOM 658 O O . MET A 1 80 ? 9.609 7.067 -2.424 1.00 93.62 80 MET A O 1
ATOM 662 N N . THR A 1 81 ? 7.498 7.161 -3.175 1.00 94.50 81 THR A N 1
ATOM 663 C CA . THR A 1 81 ? 6.918 7.613 -1.912 1.00 94.50 81 THR A CA 1
ATOM 664 C C . THR A 1 81 ? 6.500 6.411 -1.077 1.00 94.50 81 THR A C 1
ATOM 666 O O . THR A 1 81 ? 5.793 5.523 -1.557 1.00 94.50 81 THR A O 1
ATOM 669 N N . GLU A 1 82 ? 6.933 6.378 0.181 1.00 93.94 82 GLU A N 1
ATOM 670 C CA . GLU A 1 82 ? 6.481 5.383 1.150 1.00 93.94 82 GLU A CA 1
ATOM 671 C C . GLU A 1 82 ? 5.081 5.734 1.664 1.00 93.94 82 GLU A C 1
ATOM 673 O O . GLU A 1 82 ? 4.815 6.875 2.048 1.00 93.94 82 GLU A O 1
ATOM 678 N N . LEU A 1 83 ? 4.183 4.749 1.703 1.00 92.50 83 LEU A N 1
ATOM 679 C CA . LEU A 1 83 ? 2.843 4.919 2.246 1.00 92.50 83 LEU A CA 1
ATOM 680 C C . LEU A 1 83 ? 2.275 3.605 2.833 1.00 92.50 83 LEU A C 1
ATOM 682 O O . LEU A 1 83 ? 2.706 2.515 2.449 1.00 92.50 83 LEU A O 1
ATOM 686 N N . PRO A 1 84 ? 1.311 3.670 3.771 1.00 92.06 84 PRO A N 1
ATOM 687 C CA . PRO A 1 84 ? 0.658 2.483 4.336 1.00 92.06 84 PRO A CA 1
ATOM 688 C C . PRO A 1 84 ? -0.131 1.679 3.294 1.00 92.06 84 PRO A C 1
ATOM 690 O O . PRO A 1 84 ? -0.921 2.257 2.552 1.00 92.06 84 PRO A O 1
ATOM 693 N N . LEU A 1 85 ? -0.020 0.348 3.286 1.00 90.12 85 LEU A N 1
ATOM 694 C CA . LEU A 1 85 ? -0.701 -0.529 2.320 1.00 90.12 85 LEU A CA 1
ATOM 695 C C . LEU A 1 85 ? -2.207 -0.243 2.189 1.00 90.12 85 LEU A C 1
ATOM 697 O O . LEU A 1 85 ? -2.741 -0.228 1.080 1.00 90.12 85 LEU A O 1
ATOM 701 N N . ASP A 1 86 ? -2.890 0.017 3.302 1.00 89.06 86 ASP A N 1
ATOM 702 C CA . ASP A 1 86 ? -4.325 0.313 3.293 1.00 89.06 86 ASP A CA 1
ATOM 703 C C . ASP A 1 86 ? -4.643 1.643 2.609 1.00 89.06 86 ASP A C 1
ATOM 705 O O . ASP A 1 86 ? -5.624 1.747 1.872 1.00 89.06 86 ASP A O 1
ATOM 709 N N . LYS A 1 87 ? -3.776 2.647 2.784 1.00 90.44 87 LYS A N 1
ATOM 710 C CA . LYS A 1 87 ? -3.887 3.922 2.076 1.00 90.44 87 LYS A CA 1
ATOM 711 C C . LYS A 1 87 ? -3.659 3.725 0.573 1.00 90.44 87 LYS A C 1
ATOM 713 O O . LYS A 1 87 ? -4.443 4.250 -0.205 1.00 90.44 87 LYS A O 1
ATOM 718 N N . ALA A 1 88 ? -2.693 2.896 0.166 1.00 91.81 88 ALA A N 1
ATOM 719 C CA . ALA A 1 88 ? -2.451 2.584 -1.252 1.00 91.81 88 ALA A CA 1
ATOM 720 C C . ALA A 1 88 ? -3.681 1.948 -1.900 1.00 91.81 88 ALA A C 1
ATOM 722 O O . ALA A 1 88 ? -4.112 2.376 -2.966 1.00 91.81 88 ALA A O 1
ATOM 723 N N . LYS A 1 89 ? -4.278 0.953 -1.237 1.00 91.06 89 LYS A N 1
ATOM 724 C CA . LYS A 1 89 ? -5.498 0.305 -1.732 1.00 91.06 89 LYS A CA 1
ATOM 725 C C . LYS A 1 89 ? -6.656 1.293 -1.841 1.00 91.06 89 LYS A C 1
ATOM 727 O O . LYS A 1 89 ? -7.366 1.285 -2.840 1.00 91.06 89 LYS A O 1
ATOM 732 N N . LYS A 1 90 ? -6.830 2.154 -0.833 1.00 92.94 90 LYS A N 1
ATOM 733 C CA . LYS A 1 90 ? -7.883 3.178 -0.815 1.00 92.94 90 LYS A CA 1
ATOM 734 C C . LYS A 1 90 ? -7.703 4.221 -1.921 1.00 92.94 90 LYS A C 1
ATOM 736 O O . LYS A 1 90 ? -8.690 4.671 -2.487 1.00 92.94 90 LYS A O 1
ATOM 741 N N . GLU A 1 91 ? -6.462 4.583 -2.232 1.00 92.50 91 GLU A N 1
ATOM 742 C CA . GLU A 1 91 ? -6.117 5.501 -3.325 1.00 92.50 91 GLU A CA 1
ATOM 743 C C . GLU A 1 91 ? -6.157 4.831 -4.714 1.00 92.50 91 GLU A C 1
ATOM 745 O O . GLU A 1 91 ? -5.936 5.497 -5.719 1.00 92.50 91 GLU A O 1
ATOM 750 N N . GLY A 1 92 ? -6.473 3.531 -4.793 1.00 93.75 92 GLY A N 1
ATOM 751 C CA . GLY A 1 92 ? -6.644 2.807 -6.055 1.00 93.75 92 GLY A CA 1
ATOM 752 C C . GLY A 1 92 ? -5.356 2.231 -6.646 1.00 93.75 92 GLY A C 1
ATOM 753 O O . GLY A 1 92 ? -5.360 1.765 -7.785 1.00 93.75 92 GLY A O 1
ATOM 754 N N . TYR A 1 93 ? -4.253 2.217 -5.894 1.00 94.69 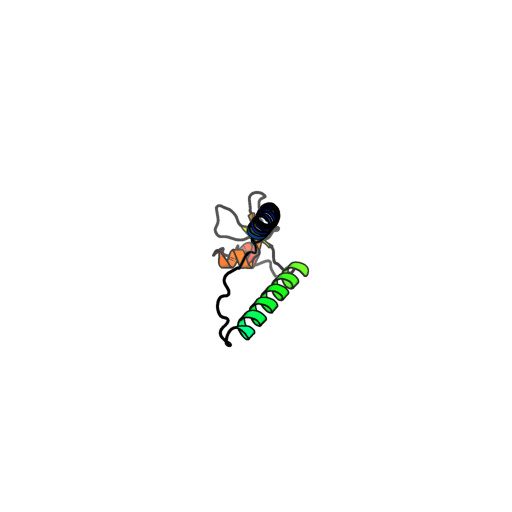93 TYR A N 1
ATOM 755 C CA . TYR A 1 93 ? -3.019 1.588 -6.355 1.00 94.69 93 TYR A CA 1
ATOM 756 C C . TYR A 1 93 ? -3.162 0.064 -6.413 1.00 94.69 93 TYR A C 1
ATOM 758 O O . TYR A 1 93 ? -3.641 -0.588 -5.482 1.00 94.69 93 TYR A O 1
ATOM 766 N N . ILE A 1 94 ? -2.655 -0.519 -7.493 1.00 93.69 94 ILE A N 1
ATOM 767 C CA . ILE A 1 94 ? -2.656 -1.960 -7.736 1.00 93.69 94 ILE A CA 1
ATOM 768 C C . ILE A 1 94 ? -1.335 -2.611 -7.286 1.00 93.69 94 ILE A C 1
ATOM 770 O O . ILE A 1 94 ? -0.269 -1.995 -7.358 1.00 93.69 94 ILE A O 1
ATOM 774 N N . PRO A 1 95 ? -1.345 -3.877 -6.840 1.00 92.62 95 PRO A N 1
ATOM 775 C CA . PRO A 1 95 ? -0.115 -4.573 -6.481 1.00 92.62 95 PRO A CA 1
ATOM 776 C C . PRO A 1 95 ? 0.805 -4.758 -7.688 1.00 92.62 95 PRO A C 1
ATOM 778 O O . PRO A 1 95 ? 0.383 -5.164 -8.773 1.00 92.62 95 PRO A O 1
ATOM 781 N N . CYS A 1 96 ? 2.107 -4.571 -7.488 1.00 92.81 96 CYS A N 1
ATOM 782 C CA . CYS A 1 96 ? 3.089 -5.035 -8.457 1.00 92.81 96 CYS A CA 1
ATOM 783 C C . CYS A 1 96 ? 3.033 -6.570 -8.581 1.00 92.81 96 CYS A C 1
ATOM 785 O O . CYS A 1 96 ? 3.196 -7.281 -7.588 1.00 92.81 96 CYS A O 1
ATOM 787 N N . LYS A 1 97 ? 2.896 -7.085 -9.812 1.00 89.88 97 LYS A N 1
ATOM 788 C CA . LYS A 1 97 ? 2.851 -8.530 -10.118 1.00 89.88 97 LYS A CA 1
ATOM 789 C C . LYS A 1 97 ? 4.024 -9.310 -9.506 1.00 89.88 97 LYS A C 1
ATOM 791 O O . LYS A 1 97 ? 3.826 -10.399 -8.986 1.00 89.88 97 LYS A O 1
ATOM 796 N N . ILE A 1 98 ? 5.224 -8.723 -9.499 1.00 89.06 98 ILE A N 1
ATOM 797 C CA . ILE A 1 98 ? 6.427 -9.337 -8.909 1.00 89.06 98 ILE A CA 1
ATOM 798 C C . ILE A 1 98 ? 6.355 -9.342 -7.380 1.00 89.06 98 ILE A C 1
ATOM 800 O O . ILE A 1 98 ? 6.711 -10.328 -6.744 1.00 89.06 98 ILE A O 1
ATOM 804 N N . CYS A 1 99 ? 5.917 -8.237 -6.771 1.00 88.44 99 CYS A N 1
ATOM 805 C CA . CYS A 1 99 ? 5.806 -8.146 -5.315 1.00 88.44 99 CYS A CA 1
ATOM 806 C C . CYS A 1 99 ? 4.715 -9.066 -4.770 1.00 88.44 99 CYS A C 1
ATOM 808 O O . CYS A 1 99 ? 4.883 -9.617 -3.689 1.00 88.44 99 CYS A O 1
ATOM 810 N N . HIS A 1 100 ? 3.630 -9.249 -5.522 1.00 82.94 100 HIS A N 1
ATOM 811 C CA . HIS A 1 100 ? 2.525 -10.115 -5.131 1.00 82.94 100 HIS A CA 1
ATOM 812 C C . HIS A 1 100 ? 2.928 -11.595 -5.074 1.00 82.94 100 HIS A C 1
ATOM 814 O O . HIS A 1 100 ? 2.515 -12.299 -4.163 1.00 82.94 100 HIS A O 1
ATOM 820 N N . GLN A 1 101 ? 3.787 -12.044 -5.992 1.00 77.25 101 GLN A N 1
ATOM 821 C CA . GLN A 1 101 ? 4.254 -13.435 -6.065 1.00 77.25 101 GLN A CA 1
ATOM 822 C C . G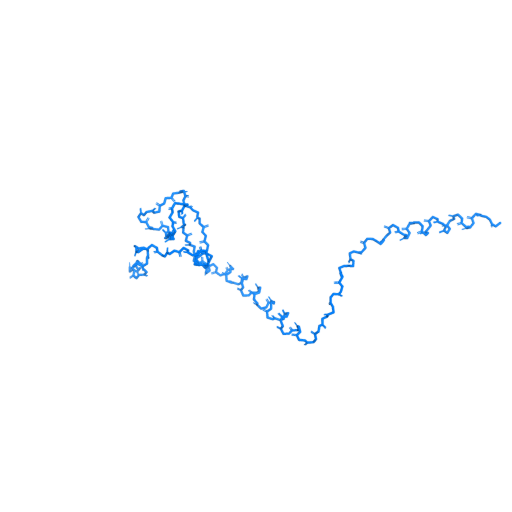LN A 1 101 ? 5.272 -13.811 -4.979 1.00 77.25 101 GLN A C 1
ATOM 824 O O . GLN A 1 101 ? 5.485 -14.986 -4.717 1.00 77.25 101 GLN A O 1
ATOM 829 N N . LYS A 1 102 ? 5.935 -12.832 -4.353 1.00 62.56 102 LYS A N 1
ATOM 830 C CA . LYS A 1 102 ? 7.050 -13.076 -3.421 1.00 62.56 102 LYS A CA 1
ATOM 831 C C . LYS A 1 102 ? 6.633 -13.211 -1.951 1.00 62.56 102 LYS A C 1
ATOM 833 O O . LYS A 1 102 ? 7.496 -13.100 -1.084 1.00 62.56 102 LYS A O 1
ATOM 838 N N . LYS A 1 103 ? 5.346 -13.414 -1.648 1.00 57.44 103 LYS A N 1
ATOM 839 C CA . LYS A 1 103 ? 4.895 -13.583 -0.255 1.00 57.44 103 LYS A CA 1
ATOM 840 C C . LYS A 1 103 ? 5.435 -14.854 0.415 1.00 57.44 103 LYS A C 1
ATOM 842 O O . LYS A 1 103 ? 5.553 -14.851 1.633 1.00 57.44 103 LYS A O 1
ATOM 847 N N . ASP A 1 104 ? 5.866 -15.849 -0.363 1.00 50.84 104 ASP A N 1
ATOM 848 C CA . ASP A 1 104 ? 6.084 -17.209 0.150 1.00 50.84 104 ASP A CA 1
ATOM 849 C C . ASP A 1 104 ? 7.550 -17.680 0.144 1.00 50.84 104 ASP A C 1
ATOM 851 O O . ASP A 1 104 ? 7.817 -18.875 0.188 1.00 50.84 104 ASP A O 1
ATOM 855 N N . ILE A 1 105 ? 8.530 -16.769 0.088 1.00 45.62 105 ILE A N 1
ATOM 856 C CA . ILE A 1 105 ? 9.955 -17.151 0.128 1.00 45.62 105 ILE A CA 1
ATOM 857 C C . ILE A 1 105 ? 10.654 -16.417 1.273 1.00 45.62 105 ILE A C 1
ATOM 859 O O . ILE A 1 105 ? 11.443 -15.490 1.081 1.00 45.62 105 ILE A O 1
ATOM 863 N N . SER A 1 106 ? 10.312 -16.833 2.486 1.00 45.50 106 SER A N 1
ATOM 864 C CA . SER A 1 106 ? 11.183 -16.749 3.656 1.00 45.50 106 SER A CA 1
ATOM 865 C C . SER A 1 106 ? 11.425 -18.181 4.134 1.00 45.50 106 SER A C 1
ATOM 867 O O . SER A 1 106 ? 10.700 -18.673 4.998 1.00 45.50 106 SER A O 1
ATOM 869 N N . ALA A 1 107 ? 12.382 -18.844 3.487 1.00 39.88 107 ALA A N 1
ATOM 870 C CA . ALA A 1 107 ? 13.039 -20.063 3.946 1.00 39.88 107 ALA A CA 1
ATOM 871 C C . ALA A 1 107 ? 14.502 -19.714 4.235 1.00 39.88 107 ALA A C 1
ATOM 873 O O . ALA A 1 107 ? 15.037 -18.857 3.487 1.00 39.88 107 ALA A O 1
#

Foldseek 3Di:
DPVVVVVVVVVVVVVVVPPPDPPPDPDPDDPVCPVVVVVVVVVVVVVVVCVVVVVFDKWWADPVALETHDPPDPPDDPRTDIDTPVVSVVVPRDYDPVRVVPPPPPD

Sequence (107 aa):
MIGIFLLIGVVVVLFLLKESKTKDSHEIIDEKDEAAIKNKKILKEKIQNDLKNNKIDRVFVSPHSQKYHNKKCRYYNNTMTELPLDKAKKEGYIPCKICHQKKDISA

Radius of gyration: 28.71 Å; chains: 1; bounding box: 45×80×60 Å